Protein AF-A0A3P6M9J0-F1 (afdb_monomer_lite)

Structure (mmCIF, N/CA/C/O backbone):
data_AF-A0A3P6M9J0-F1
#
_entry.id   AF-A0A3P6M9J0-F1
#
loop_
_atom_site.group_PDB
_atom_site.id
_atom_site.type_symbol
_atom_site.label_atom_id
_atom_site.label_alt_id
_atom_site.label_comp_id
_atom_site.label_asym_id
_atom_site.label_entity_id
_atom_site.label_seq_id
_atom_site.pdbx_PDB_ins_code
_atom_site.Cartn_x
_atom_site.Cartn_y
_atom_site.Cartn_z
_atom_site.occupancy
_atom_site.B_iso_or_equiv
_atom_site.auth_seq_id
_atom_site.auth_comp_id
_atom_site.auth_asym_id
_atom_site.auth_atom_id
_atom_site.pdbx_PDB_model_num
ATOM 1 N N . MET A 1 1 ? -9.866 33.204 16.887 1.00 60.91 1 MET A N 1
ATOM 2 C CA . MET A 1 1 ? -8.833 32.380 16.221 1.00 60.91 1 MET A CA 1
ATOM 3 C C . MET A 1 1 ? -9.371 31.976 14.854 1.00 60.91 1 MET A C 1
ATOM 5 O O . MET A 1 1 ? -10.513 31.540 14.804 1.00 60.91 1 MET A O 1
ATOM 9 N N . LYS A 1 2 ? -8.634 32.197 13.756 1.00 63.62 2 LYS A N 1
ATOM 10 C CA . LYS A 1 2 ? -9.047 31.736 12.418 1.00 63.62 2 LYS A CA 1
ATOM 11 C C . LYS A 1 2 ? -8.510 30.321 12.217 1.00 63.62 2 LYS A C 1
ATOM 13 O O . LYS A 1 2 ? -7.300 30.139 12.164 1.00 63.62 2 LYS A O 1
ATOM 18 N N . PHE A 1 3 ? -9.406 29.342 12.162 1.00 73.75 3 PHE A N 1
ATOM 19 C CA . PHE A 1 3 ? -9.065 27.972 11.797 1.00 73.75 3 PHE A CA 1
ATOM 20 C C . PHE A 1 3 ? -8.810 27.938 10.288 1.00 73.75 3 PHE A C 1
ATOM 22 O O . PHE A 1 3 ? -9.720 28.199 9.503 1.00 73.75 3 PHE A O 1
ATOM 29 N N . VAL A 1 4 ? -7.563 27.696 9.890 1.00 74.19 4 VAL A N 1
ATOM 30 C CA . VAL A 1 4 ? -7.216 27.417 8.495 1.00 74.19 4 VAL A CA 1
ATOM 31 C C . VAL A 1 4 ? -7.307 25.909 8.342 1.00 74.19 4 VAL A C 1
ATOM 33 O O . VAL A 1 4 ? -6.486 25.182 8.898 1.00 74.19 4 VAL A O 1
ATOM 36 N N . ALA A 1 5 ? -8.349 25.444 7.656 1.00 76.38 5 ALA A N 1
ATOM 37 C CA . ALA A 1 5 ? -8.437 24.042 7.284 1.00 76.38 5 ALA A CA 1
ATOM 38 C C . ALA A 1 5 ? -7.312 23.740 6.277 1.00 76.38 5 ALA A C 1
ATOM 40 O O . ALA A 1 5 ? -7.115 24.541 5.357 1.00 76.38 5 ALA A O 1
ATOM 41 N N . PRO A 1 6 ? -6.559 22.639 6.444 1.00 72.81 6 PRO A N 1
ATOM 42 C CA . PRO A 1 6 ? -5.581 22.233 5.447 1.00 72.81 6 PRO A CA 1
ATOM 43 C C . PRO A 1 6 ? -6.300 21.976 4.122 1.00 72.81 6 PRO A C 1
ATOM 45 O O . PRO A 1 6 ? -7.397 21.413 4.104 1.00 72.81 6 PRO A O 1
ATOM 48 N N . GLU A 1 7 ? -5.688 22.418 3.026 1.00 74.75 7 GLU A N 1
ATOM 49 C CA . GLU A 1 7 ? -6.172 22.126 1.682 1.00 74.75 7 GLU A CA 1
ATOM 50 C C . GLU A 1 7 ? -6.313 20.608 1.533 1.00 74.75 7 GLU A C 1
ATOM 52 O O . GLU A 1 7 ? -5.394 19.851 1.861 1.00 74.75 7 GLU A O 1
ATOM 57 N N . GLN A 1 8 ? -7.507 20.160 1.134 1.00 63.88 8 GLN A N 1
ATOM 58 C CA . GLN A 1 8 ? -7.777 18.742 0.950 1.00 63.88 8 GLN A CA 1
ATOM 59 C C . GLN A 1 8 ? -6.866 18.255 -0.168 1.00 63.88 8 GLN A C 1
ATOM 61 O O . GLN A 1 8 ? -7.007 18.676 -1.316 1.00 63.88 8 GLN A O 1
ATOM 66 N N . ALA A 1 9 ? -5.905 17.400 0.191 1.00 64.81 9 ALA A N 1
ATOM 67 C CA . ALA A 1 9 ? -5.026 16.790 -0.786 1.00 64.81 9 ALA A CA 1
ATOM 68 C C . ALA A 1 9 ? -5.904 16.129 -1.856 1.00 64.81 9 ALA A C 1
ATOM 70 O O . ALA A 1 9 ? -6.844 15.413 -1.489 1.00 64.81 9 ALA A O 1
ATOM 71 N N . PRO A 1 10 ? -5.643 16.376 -3.147 1.00 63.41 10 PRO A N 1
ATOM 72 C CA . PRO A 1 10 ? -6.443 15.775 -4.192 1.00 63.41 10 PRO A CA 1
ATOM 73 C C . PRO A 1 10 ? -6.502 14.255 -4.003 1.00 63.41 10 PRO A C 1
ATOM 75 O O . PRO A 1 10 ? -5.468 13.599 -3.862 1.00 63.41 10 PRO A O 1
ATOM 78 N N . GLU A 1 11 ? -7.707 13.680 -4.043 1.00 62.41 11 GLU A N 1
ATOM 79 C CA . GLU A 1 11 ? -7.928 12.229 -4.162 1.00 62.41 11 GLU A CA 1
ATOM 80 C C . GLU A 1 11 ? -7.546 11.731 -5.567 1.00 62.41 11 GLU A C 1
ATOM 82 O O . GLU A 1 11 ? -8.234 10.918 -6.182 1.00 62.41 11 GLU A O 1
ATOM 87 N N . GLN A 1 12 ? -6.457 12.240 -6.140 1.00 60.06 12 GLN A N 1
ATOM 88 C CA . GLN A 1 12 ? -5.919 11.645 -7.344 1.00 60.06 12 GLN A CA 1
ATOM 89 C C . GLN A 1 12 ? -5.294 10.306 -6.943 1.00 60.06 12 GLN A C 1
ATOM 91 O O . GLN A 1 12 ? -4.218 10.240 -6.346 1.00 60.06 12 GLN A O 1
ATOM 96 N N . ALA A 1 13 ? -6.015 9.227 -7.254 1.00 62.81 13 ALA A N 1
ATOM 97 C CA . ALA A 1 13 ? -5.464 7.890 -7.403 1.00 62.81 13 ALA A CA 1
ATOM 98 C C . ALA A 1 13 ? -4.438 7.923 -8.547 1.00 62.81 13 ALA A C 1
ATOM 100 O O . ALA A 1 13 ? -4.723 7.583 -9.694 1.00 62.81 13 ALA A O 1
ATOM 101 N N . GLU A 1 14 ? -3.254 8.446 -8.249 1.00 74.31 14 GLU A N 1
ATOM 102 C CA . GLU A 1 14 ? -2.127 8.445 -9.165 1.00 74.31 14 GLU A CA 1
ATOM 103 C C . GLU A 1 14 ? -1.536 7.041 -9.185 1.00 74.31 14 GLU A C 1
ATOM 105 O O . GLU A 1 14 ? -0.943 6.573 -8.212 1.00 74.31 14 GLU A O 1
ATOM 110 N N . ILE A 1 15 ? -1.709 6.357 -10.313 1.00 73.12 15 ILE A N 1
ATOM 111 C CA . ILE A 1 15 ? -0.866 5.218 -10.650 1.00 73.12 15 ILE A CA 1
ATOM 112 C C . ILE A 1 15 ? 0.481 5.804 -11.061 1.00 73.12 15 ILE A C 1
ATOM 114 O O . ILE A 1 15 ? 0.600 6.431 -12.120 1.00 73.12 15 ILE A O 1
ATOM 118 N N . ILE A 1 16 ? 1.495 5.608 -10.223 1.00 82.06 16 ILE A N 1
ATOM 119 C CA . ILE A 1 16 ? 2.873 5.941 -10.566 1.00 82.06 16 ILE A CA 1
ATOM 120 C C . ILE A 1 16 ? 3.327 4.904 -11.586 1.00 82.06 16 ILE A C 1
ATOM 122 O O . ILE A 1 16 ? 3.653 3.768 -11.235 1.00 82.06 16 ILE A O 1
ATOM 126 N N . ARG A 1 17 ? 3.314 5.296 -12.862 1.00 76.12 17 ARG A N 1
ATOM 127 C CA . ARG A 1 17 ? 3.810 4.449 -13.947 1.00 76.12 17 ARG A CA 1
ATOM 128 C C . ARG A 1 17 ? 5.326 4.396 -13.928 1.00 76.12 17 ARG A C 1
ATOM 130 O O . ARG A 1 17 ? 5.974 5.429 -13.744 1.00 76.12 17 ARG A O 1
ATOM 137 N N . ASN A 1 18 ? 5.888 3.212 -14.120 1.00 77.62 18 ASN A N 1
ATOM 138 C CA . ASN A 1 18 ? 7.317 2.986 -13.959 1.00 77.62 18 ASN A CA 1
ATOM 139 C C . ASN A 1 18 ? 8.005 2.507 -15.251 1.00 77.62 18 ASN A C 1
ATOM 141 O O . ASN A 1 18 ? 7.402 2.244 -16.288 1.00 77.62 18 ASN A O 1
ATOM 145 N N . THR A 1 19 ? 9.330 2.492 -15.171 1.00 67.50 19 THR A N 1
ATOM 146 C CA . THR A 1 19 ? 10.313 2.034 -16.155 1.00 67.50 19 THR A CA 1
ATOM 147 C C . THR A 1 19 ? 10.286 0.505 -16.329 1.00 67.50 19 THR A C 1
ATOM 149 O O . THR A 1 19 ? 9.773 -0.191 -15.462 1.00 67.50 19 THR A O 1
ATOM 152 N N . PRO A 1 20 ? 10.901 -0.066 -17.388 1.00 78.06 20 PRO A N 1
ATOM 153 C CA . PRO A 1 20 ? 10.769 -1.490 -17.740 1.00 78.06 20 PRO A CA 1
ATOM 154 C C . PRO A 1 20 ? 11.159 -2.506 -16.655 1.00 78.06 20 PRO A C 1
ATOM 156 O O . PRO A 1 20 ? 10.796 -3.673 -16.752 1.00 78.06 20 PRO A O 1
ATOM 159 N N . PHE A 1 21 ? 11.949 -2.092 -15.664 1.00 79.62 21 PHE A N 1
ATOM 160 C CA . PHE A 1 21 ? 12.423 -2.964 -14.591 1.00 79.62 21 PHE A CA 1
ATOM 161 C C . PHE A 1 21 ? 11.474 -3.011 -13.386 1.00 79.62 21 PHE A C 1
ATOM 163 O O . PHE A 1 21 ? 11.473 -3.990 -12.643 1.00 79.62 21 PHE A O 1
ATOM 170 N N . TRP A 1 22 ? 10.670 -1.971 -13.175 1.00 78.50 22 TRP A N 1
ATOM 171 C CA . TRP A 1 22 ? 9.839 -1.837 -11.986 1.00 78.50 22 TRP A CA 1
ATOM 172 C C . TRP A 1 22 ? 8.354 -1.850 -12.363 1.00 78.50 22 TRP A C 1
ATOM 174 O O . TRP A 1 22 ? 7.988 -1.306 -13.402 1.00 78.50 22 TRP A O 1
ATOM 184 N N . PRO A 1 23 ? 7.480 -2.435 -11.532 1.00 81.19 23 PRO A N 1
ATOM 185 C CA . PRO A 1 23 ? 6.049 -2.418 -11.791 1.00 81.19 23 PRO A CA 1
ATOM 186 C C . PRO A 1 23 ? 5.449 -1.032 -11.533 1.00 81.19 23 PRO A C 1
ATOM 188 O O . PRO A 1 23 ? 5.975 -0.234 -10.748 1.00 81.19 23 PRO A O 1
ATOM 191 N N . ASP A 1 24 ? 4.315 -0.780 -12.180 1.00 84.75 24 ASP A N 1
ATOM 192 C CA . ASP A 1 24 ? 3.461 0.360 -11.873 1.00 84.75 24 ASP A CA 1
ATOM 193 C C . ASP A 1 24 ? 2.933 0.241 -10.437 1.0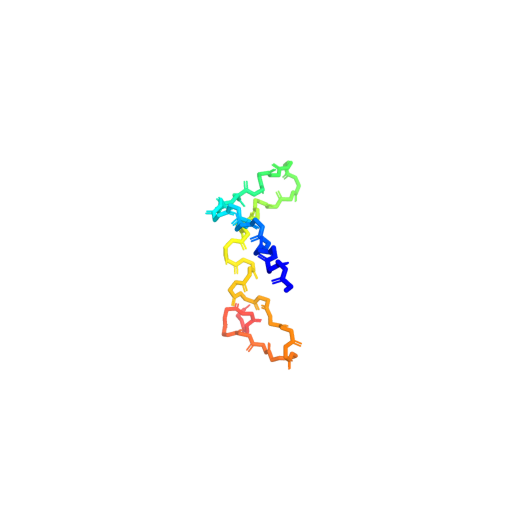0 84.75 24 ASP A C 1
ATOM 195 O O . ASP A 1 24 ? 2.606 -0.853 -9.969 1.00 84.75 24 ASP A O 1
ATOM 199 N N . VAL A 1 25 ? 2.851 1.368 -9.730 1.00 82.00 25 VAL A N 1
ATOM 200 C CA . VAL A 1 25 ? 2.389 1.408 -8.338 1.00 82.00 25 VAL A CA 1
ATOM 201 C C . VAL A 1 25 ? 1.103 2.212 -8.252 1.00 82.00 25 VAL A C 1
ATOM 203 O O . VAL A 1 25 ? 1.110 3.424 -8.462 1.00 82.00 25 VAL A O 1
ATOM 206 N N . ASP A 1 26 ? 0.005 1.550 -7.893 1.00 83.69 26 ASP A N 1
ATOM 207 C CA . ASP A 1 26 ? -1.242 2.221 -7.539 1.00 83.69 26 ASP A CA 1
ATOM 208 C C . ASP A 1 26 ? -1.165 2.726 -6.091 1.00 83.69 26 ASP A C 1
ATOM 210 O O . ASP A 1 26 ? -1.079 1.956 -5.128 1.00 83.69 26 ASP A O 1
ATOM 214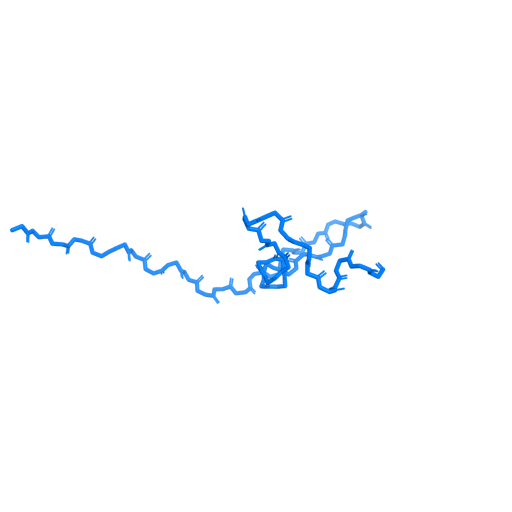 N N . LEU A 1 27 ? -1.186 4.050 -5.927 1.00 78.75 27 LEU A N 1
ATOM 215 C CA . LEU A 1 27 ? -1.123 4.678 -4.611 1.00 78.75 27 LEU A CA 1
ATOM 216 C C . LEU A 1 27 ? -2.355 4.387 -3.747 1.00 78.75 27 LEU A C 1
ATOM 218 O O . LEU A 1 27 ? -2.243 4.398 -2.519 1.00 78.75 27 LEU A O 1
ATOM 222 N N . SER A 1 28 ? -3.515 4.130 -4.350 1.00 81.00 28 SER A N 1
ATOM 223 C CA . SER A 1 28 ? -4.734 3.775 -3.621 1.00 81.00 28 SER A CA 1
ATOM 224 C C . SER A 1 28 ? -4.614 2.378 -3.011 1.00 81.00 28 SER A C 1
ATOM 226 O O . SER A 1 28 ? -4.832 2.206 -1.807 1.00 81.00 28 SER A O 1
ATOM 228 N N . GLU A 1 29 ? -4.140 1.411 -3.799 1.00 79.81 29 GLU A N 1
ATOM 229 C CA . GLU A 1 29 ? -3.856 0.059 -3.329 1.00 79.81 29 GLU A CA 1
ATOM 230 C C . GLU A 1 29 ? -2.771 0.095 -2.254 1.00 79.81 29 GLU A C 1
ATOM 232 O O . GLU A 1 29 ? -2.971 -0.430 -1.156 1.00 79.81 29 GLU A O 1
ATOM 237 N N . PHE A 1 30 ? -1.666 0.798 -2.512 1.00 78.31 30 PHE A N 1
ATOM 238 C CA . PHE A 1 30 ? -0.566 0.938 -1.565 1.00 78.31 30 PHE A CA 1
ATOM 239 C C . PHE A 1 30 ? -1.026 1.487 -0.211 1.00 78.31 30 PHE A C 1
ATOM 241 O O . PHE A 1 30 ? -0.680 0.916 0.823 1.00 78.31 30 PHE A O 1
ATOM 248 N N . ARG A 1 31 ? -1.837 2.552 -0.197 1.00 78.81 31 ARG A N 1
ATOM 249 C CA . ARG A 1 31 ? -2.401 3.128 1.037 1.00 78.81 31 ARG A CA 1
ATOM 250 C C . ARG A 1 31 ? -3.359 2.169 1.740 1.00 78.81 31 ARG A C 1
ATOM 252 O O . ARG A 1 31 ? -3.406 2.170 2.963 1.00 78.81 31 ARG A O 1
ATOM 259 N N . SER A 1 32 ? -4.096 1.348 0.993 1.00 76.25 32 SER A N 1
ATOM 260 C CA . SER A 1 32 ? -5.008 0.355 1.574 1.00 76.25 32 SER A CA 1
ATOM 261 C C . SER A 1 32 ? -4.269 -0.789 2.280 1.00 76.25 32 SER A C 1
ATOM 263 O O . SER A 1 32 ? -4.748 -1.315 3.288 1.00 76.25 32 SER A O 1
ATOM 265 N N . VAL A 1 33 ? -3.085 -1.164 1.778 1.00 75.56 33 VAL A N 1
ATOM 266 C CA . VAL A 1 33 ? -2.282 -2.259 2.340 1.00 75.56 33 VAL A CA 1
ATOM 267 C C . VAL A 1 33 ? -1.246 -1.789 3.358 1.00 75.56 33 VAL A C 1
ATOM 269 O O . VAL A 1 33 ? -0.868 -2.575 4.230 1.00 75.56 33 VAL A O 1
ATOM 272 N N . MET A 1 34 ? -0.772 -0.544 3.255 1.00 72.56 34 MET A N 1
ATOM 273 C CA . MET A 1 34 ? 0.118 0.085 4.229 1.00 72.56 34 MET A CA 1
ATOM 274 C C . MET A 1 34 ? -0.663 0.418 5.491 1.00 72.56 34 MET A C 1
ATOM 276 O O . MET A 1 34 ? -1.540 1.278 5.486 1.00 72.56 34 MET A O 1
ATOM 280 N N . ARG A 1 35 ? -0.296 -0.215 6.601 1.00 68.50 35 ARG A N 1
ATOM 281 C CA . ARG A 1 35 ? -0.790 0.176 7.918 1.00 68.50 35 ARG A CA 1
ATOM 282 C C . ARG A 1 35 ? 0.353 0.728 8.753 1.00 68.50 35 ARG A C 1
ATOM 284 O O . ARG A 1 35 ? 1.464 0.206 8.726 1.00 68.50 35 ARG A O 1
ATOM 291 N N . THR A 1 36 ? 0.069 1.784 9.504 1.00 74.94 36 THR A N 1
ATOM 292 C CA . THR A 1 36 ? 0.996 2.387 10.474 1.00 74.94 36 THR A CA 1
ATOM 293 C C . THR A 1 36 ? 0.956 1.688 11.834 1.00 74.94 36 THR A C 1
ATOM 295 O O . THR A 1 36 ? 1.810 1.941 12.676 1.00 74.94 36 THR A O 1
ATOM 298 N N . ASP A 1 37 ? -0.014 0.793 12.039 1.00 77.19 37 ASP A N 1
ATOM 299 C CA . ASP A 1 37 ? -0.259 0.056 13.284 1.00 77.19 37 ASP A CA 1
ATOM 300 C C . ASP A 1 37 ? 0.581 -1.231 13.425 1.00 77.19 37 ASP A C 1
ATOM 302 O O . ASP A 1 37 ? 0.453 -1.948 14.414 1.00 77.19 37 ASP A O 1
ATOM 306 N N . GLY A 1 38 ? 1.449 -1.533 12.452 1.00 72.69 38 GLY A N 1
ATOM 307 C CA . GLY A 1 38 ? 2.322 -2.711 12.468 1.00 72.69 38 GLY A CA 1
ATOM 308 C C . GLY A 1 38 ? 1.619 -4.035 12.155 1.00 72.69 38 GLY A C 1
ATOM 309 O O . GLY A 1 38 ? 2.252 -5.088 12.235 1.00 72.69 38 GLY A O 1
ATOM 310 N N . THR A 1 39 ? 0.338 -4.014 11.781 1.00 76.12 39 THR A N 1
ATOM 311 C CA . THR A 1 39 ? -0.398 -5.223 11.400 1.00 76.12 39 THR A CA 1
ATOM 312 C C . THR A 1 39 ? -0.323 -5.476 9.893 1.00 76.12 39 THR A C 1
ATOM 314 O O . THR A 1 39 ? -0.231 -4.557 9.077 1.00 76.12 39 THR A O 1
ATOM 317 N N . VAL A 1 40 ? -0.334 -6.75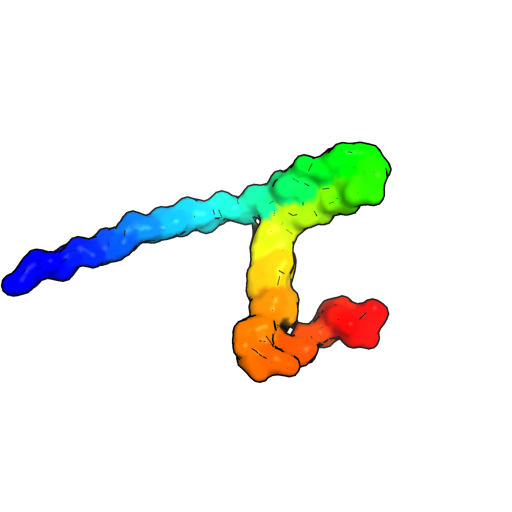3 9.504 1.00 71.19 40 VAL A N 1
ATOM 318 C CA . VAL A 1 40 ? -0.243 -7.166 8.098 1.00 71.19 40 VAL A CA 1
ATOM 319 C C . VAL A 1 40 ? -1.650 -7.350 7.532 1.00 71.19 40 VAL A C 1
ATOM 321 O O . VAL A 1 40 ? -2.490 -8.021 8.129 1.00 71.19 40 VAL 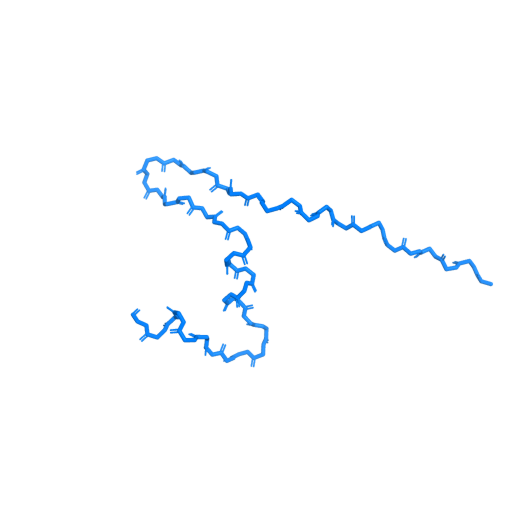A O 1
ATOM 324 N N . THR A 1 41 ? -1.921 -6.754 6.371 1.00 69.75 41 THR A N 1
ATOM 325 C CA . THR A 1 41 ? -3.190 -6.938 5.656 1.00 69.75 41 THR A CA 1
ATOM 326 C C . THR A 1 41 ? -3.198 -8.264 4.894 1.00 69.75 41 THR A C 1
ATOM 328 O O . THR A 1 41 ? -2.160 -8.729 4.431 1.00 69.75 41 THR A O 1
ATOM 331 N N . GLN A 1 42 ? -4.377 -8.874 4.729 1.00 76.62 42 GLN A N 1
ATOM 332 C CA . GLN A 1 42 ? -4.535 -10.147 4.005 1.00 76.62 42 GLN A CA 1
ATOM 333 C C . GLN A 1 42 ? -3.851 -10.197 2.625 1.00 76.62 42 GLN A C 1
ATOM 335 O O . GLN A 1 42 ? -3.265 -11.236 2.320 1.00 76.62 42 GLN A O 1
ATOM 340 N N . PRO A 1 43 ? -3.861 -9.128 1.799 1.00 77.56 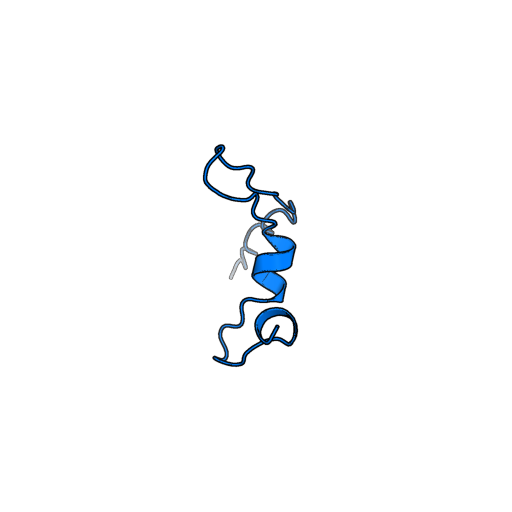43 PRO A N 1
ATOM 341 C CA . PRO A 1 43 ? -3.136 -9.124 0.530 1.00 77.56 43 PRO A CA 1
ATOM 342 C C . PRO A 1 43 ? -1.624 -9.357 0.661 1.00 77.56 43 PRO A C 1
ATOM 344 O O . PRO A 1 43 ? -1.023 -9.876 -0.268 1.00 77.56 43 PRO A O 1
ATOM 347 N N . ARG A 1 44 ? -1.004 -9.026 1.804 1.00 71.00 44 ARG A N 1
ATOM 348 C CA . ARG A 1 44 ? 0.440 -9.207 2.048 1.00 71.00 44 ARG A CA 1
ATOM 349 C C . ARG A 1 44 ? 0.830 -10.585 2.599 1.00 71.00 44 ARG A C 1
ATOM 351 O O . ARG A 1 44 ? 2.009 -10.820 2.832 1.00 71.00 44 ARG A O 1
ATOM 358 N N . LEU A 1 45 ? -0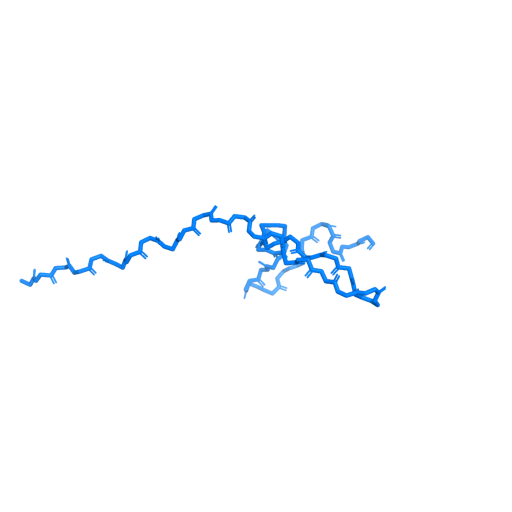.134 -11.474 2.847 1.00 77.06 45 LEU A N 1
ATOM 359 C CA . LEU A 1 45 ? 0.103 -12.831 3.365 1.00 77.06 45 LEU A CA 1
ATOM 360 C C . LEU A 1 45 ? 0.139 -13.907 2.265 1.00 77.06 45 LEU A C 1
ATOM 362 O O . LEU A 1 45 ? 0.165 -15.093 2.588 1.00 77.06 45 LEU A O 1
ATOM 366 N N . LYS A 1 46 ? 0.075 -13.508 0.992 1.00 66.12 46 LYS A N 1
ATOM 367 C CA . LYS A 1 46 ? 0.035 -14.407 -0.166 1.00 66.12 46 LYS A CA 1
ATOM 368 C C . LYS A 1 46 ? 1.344 -14.394 -0.936 1.00 66.12 46 LYS A C 1
ATOM 370 O O . LYS A 1 46 ? 1.966 -13.312 -0.998 1.00 66.12 46 LYS A O 1
#

Sequence (46 aa):
MKFVAPEQAPEQAEIIRNTPFWPDVDLSEFRSVMRTDGTVTQPRLK

Secondary structure (DSSP, 8-state):
----PPP-------EE---TTS--EEHHHHHHH--SSSPPPGGGG-

InterPro domains:
  IPR009225 Bacteriophage head completion protein GpL [PF05926] (16-46)

Foldseek 3Di:
DDDDDPDDDDPPQDFQPDDPVDHTDGPVVVVVQDDPVPDGDPVRVD

Organism: Shigella dysenteriae (NCBI:txid622)

Radius of gyration: 15.67 Å; chains: 1; bounding box: 22×47×34 Å

pLDDT: mean 73.74, std 6.4, range [60.06, 84.75]